Protein AF-A0A6B2SH53-F1 (afdb_monomer_lite)

Foldseek 3Di:
DDAAEEEQAPCLDDPSLVVLLVSQLVQHHYHYHDDDPVSVVVSVVNSVVNHDD

Sequence (53 aa):
MDRHTTLVTGATQGLGRGIALDLATRGHAVLLHGRDRTRLDAVAAEVRKHAPG

Radius of gyration: 10.21 Å; chains: 1; bounding box: 26×17×26 Å

Structure (mmCIF, N/CA/C/O backbone):
data_AF-A0A6B2SH53-F1
#
_entry.id   AF-A0A6B2SH53-F1
#
loop_
_atom_site.group_PDB
_atom_site.id
_atom_site.type_symbol
_atom_site.label_atom_id
_atom_site.label_alt_id
_atom_site.label_comp_id
_atom_site.label_asym_id
_atom_site.label_entity_id
_atom_site.label_seq_id
_atom_site.pdbx_PDB_ins_code
_atom_site.Cartn_x
_atom_site.Cartn_y
_atom_site.Cartn_z
_atom_site.occupancy
_atom_site.B_iso_or_equiv
_atom_site.auth_seq_id
_atom_site.auth_comp_id
_atom_site.auth_asym_id
_atom_site.auth_atom_id
_atom_site.pdbx_PDB_model_num
ATOM 1 N N . MET A 1 1 ? -17.383 7.466 12.568 1.00 54.41 1 MET A N 1
ATOM 2 C CA . MET A 1 1 ? -16.042 7.944 12.181 1.00 54.41 1 MET A CA 1
ATOM 3 C C . MET A 1 1 ? -15.934 7.787 10.684 1.00 54.41 1 MET A C 1
ATOM 5 O O . MET A 1 1 ? -16.159 6.681 10.204 1.00 54.41 1 MET A O 1
ATOM 9 N N . ASP A 1 2 ? -15.674 8.873 9.966 1.00 79.62 2 ASP A N 1
ATOM 10 C CA . ASP A 1 2 ? -15.608 8.837 8.507 1.00 79.62 2 ASP A CA 1
ATOM 11 C C . ASP A 1 2 ? -14.304 8.175 8.060 1.00 79.62 2 ASP A C 1
ATOM 13 O O . ASP A 1 2 ? -13.213 8.541 8.498 1.00 79.62 2 ASP A O 1
ATOM 17 N N . ARG A 1 3 ? -14.418 7.158 7.203 1.00 85.38 3 ARG A N 1
ATOM 18 C CA . ARG A 1 3 ? -13.264 6.478 6.614 1.00 85.38 3 ARG A CA 1
ATOM 19 C C . ARG A 1 3 ? -12.789 7.273 5.401 1.00 85.38 3 ARG A C 1
ATOM 21 O O . ARG A 1 3 ? -13.481 7.333 4.387 1.00 85.38 3 ARG A O 1
ATOM 28 N N . HIS A 1 4 ? -11.590 7.843 5.476 1.00 95.56 4 HIS A N 1
ATOM 29 C CA . HIS A 1 4 ? -10.980 8.535 4.341 1.00 95.56 4 HIS A CA 1
ATOM 30 C C . HIS A 1 4 ? -10.520 7.546 3.263 1.00 95.56 4 HIS A C 1
ATOM 32 O O . HIS A 1 4 ? -9.933 6.509 3.570 1.00 95.56 4 HIS A O 1
ATOM 38 N N . THR A 1 5 ? -10.761 7.886 1.993 1.00 97.31 5 THR A N 1
ATOM 39 C CA . THR A 1 5 ? -10.258 7.130 0.835 1.00 97.31 5 THR A CA 1
ATOM 40 C C . THR A 1 5 ? -9.117 7.897 0.174 1.00 97.31 5 THR A C 1
ATOM 42 O O . THR A 1 5 ? -9.255 9.087 -0.104 1.00 97.31 5 THR A O 1
ATOM 45 N N . THR A 1 6 ? -7.986 7.239 -0.084 1.00 98.06 6 THR A N 1
ATOM 46 C CA . THR A 1 6 ? -6.770 7.878 -0.610 1.00 98.06 6 THR A CA 1
ATOM 47 C C . THR A 1 6 ? -6.184 7.084 -1.777 1.00 98.06 6 THR A C 1
ATOM 49 O O . THR A 1 6 ? -5.958 5.883 -1.658 1.00 98.06 6 THR A O 1
ATOM 52 N N . LEU A 1 7 ? -5.901 7.755 -2.899 1.00 98.31 7 LEU A N 1
ATOM 53 C CA . LEU A 1 7 ? -5.198 7.182 -4.051 1.00 98.31 7 LEU A CA 1
ATOM 54 C C . LEU A 1 7 ? -3.697 7.465 -3.957 1.00 98.31 7 LEU A C 1
ATOM 56 O O . LEU A 1 7 ? -3.285 8.621 -3.916 1.00 98.31 7 LEU A O 1
ATOM 60 N N . VAL A 1 8 ? -2.885 6.411 -3.994 1.00 98.31 8 VAL A N 1
ATOM 61 C CA . VAL A 1 8 ? -1.424 6.504 -4.024 1.00 98.31 8 VAL A CA 1
ATOM 62 C C . VAL A 1 8 ? -0.917 6.083 -5.401 1.00 98.31 8 VAL A C 1
ATOM 64 O O . VAL A 1 8 ? -1.057 4.929 -5.813 1.00 98.31 8 VAL A O 1
ATOM 67 N N . THR A 1 9 ? -0.309 7.020 -6.126 1.00 98.06 9 THR A N 1
ATOM 68 C CA . THR A 1 9 ? 0.351 6.758 -7.410 1.00 98.06 9 THR A CA 1
ATOM 69 C C . THR A 1 9 ? 1.815 6.374 -7.193 1.00 98.06 9 THR A C 1
ATOM 71 O O . THR A 1 9 ? 2.461 6.819 -6.248 1.00 98.06 9 THR A O 1
ATOM 74 N N . GLY A 1 10 ? 2.348 5.487 -8.040 1.00 97.88 10 GLY A N 1
ATOM 75 C CA . GLY A 1 10 ? 3.704 4.961 -7.846 1.00 97.88 10 GLY A CA 1
ATOM 76 C C . GLY A 1 10 ? 3.821 4.060 -6.611 1.00 97.88 10 GLY A C 1
ATOM 77 O O . GLY A 1 10 ? 4.883 3.976 -6.001 1.00 97.88 10 GLY A O 1
ATOM 78 N N . ALA A 1 11 ? 2.737 3.374 -6.238 1.00 98.31 11 ALA A N 1
ATOM 79 C CA . ALA A 1 11 ? 2.633 2.633 -4.980 1.00 98.31 11 ALA A CA 1
ATOM 80 C C . ALA A 1 11 ? 3.426 1.313 -4.934 1.00 98.31 11 ALA A C 1
ATOM 82 O O . ALA A 1 11 ? 3.480 0.659 -3.898 1.00 98.31 11 ALA A O 1
ATOM 83 N N . THR A 1 12 ? 4.051 0.893 -6.035 1.00 97.88 12 THR A N 1
ATOM 84 C CA . THR A 1 12 ? 4.696 -0.427 -6.145 1.00 97.88 12 THR A CA 1
ATOM 85 C C . THR A 1 12 ? 6.025 -0.546 -5.389 1.00 97.88 12 THR A C 1
ATOM 87 O O . THR A 1 12 ? 6.554 -1.652 -5.284 1.00 97.88 12 THR A O 1
ATOM 90 N N . GLN A 1 13 ? 6.619 0.567 -4.934 1.00 96.94 13 GLN A N 1
ATOM 91 C CA . GLN A 1 13 ? 7.901 0.601 -4.210 1.00 96.94 13 GLN A CA 1
ATOM 92 C C . GLN A 1 13 ? 8.187 1.959 -3.560 1.00 96.94 13 GLN A C 1
ATOM 94 O O . GLN A 1 13 ? 7.441 2.920 -3.747 1.00 96.94 13 GLN A O 1
ATOM 99 N N . GLY A 1 14 ? 9.310 2.036 -2.839 1.00 97.38 14 GLY A N 1
ATOM 100 C CA . GLY A 1 14 ? 9.854 3.281 -2.305 1.00 97.38 14 GLY A CA 1
ATOM 101 C C . GLY A 1 14 ? 8.853 4.022 -1.424 1.00 97.38 14 GLY A C 1
ATOM 102 O O . GLY A 1 14 ? 8.126 3.408 -0.640 1.00 97.38 14 GLY A O 1
ATOM 103 N N . LEU A 1 15 ? 8.801 5.345 -1.586 1.00 98.12 15 LEU A N 1
ATOM 104 C CA . LEU A 1 15 ? 7.948 6.211 -0.778 1.00 98.12 15 LEU A CA 1
ATOM 105 C C . LEU A 1 15 ? 6.454 5.915 -0.973 1.00 98.12 15 LEU A C 1
ATOM 107 O O . LEU A 1 15 ? 5.721 5.871 0.007 1.00 98.12 15 LEU A O 1
ATOM 111 N N . GLY A 1 16 ? 6.012 5.641 -2.206 1.00 98.12 16 GLY A N 1
ATOM 112 C CA . GLY A 1 16 ? 4.610 5.318 -2.487 1.00 98.12 16 GLY A CA 1
ATOM 113 C C . GLY A 1 16 ? 4.135 4.084 -1.715 1.00 98.12 16 GLY A C 1
ATOM 114 O O . GLY A 1 16 ? 3.071 4.111 -1.102 1.00 98.12 16 GLY A O 1
ATOM 115 N N . ARG A 1 17 ? 4.958 3.027 -1.658 1.00 98.38 17 ARG A N 1
ATOM 116 C CA . ARG A 1 17 ? 4.667 1.848 -0.824 1.00 98.38 17 ARG A CA 1
ATOM 117 C C . ARG A 1 17 ? 4.624 2.209 0.663 1.00 98.38 17 ARG A C 1
ATOM 119 O O . ARG A 1 17 ? 3.702 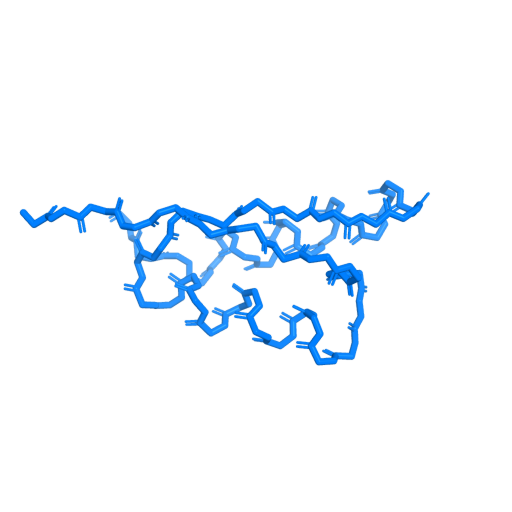1.794 1.353 1.00 98.38 17 ARG A O 1
ATOM 126 N N . GLY A 1 18 ? 5.602 2.975 1.151 1.00 98.50 18 GLY A N 1
ATOM 127 C CA . GLY A 1 18 ? 5.658 3.393 2.557 1.00 98.50 18 GLY A CA 1
ATOM 128 C C . GLY A 1 18 ? 4.422 4.186 2.989 1.00 98.50 18 GLY A C 1
ATOM 129 O O . GLY A 1 18 ? 3.810 3.858 4.001 1.00 98.50 18 GLY A O 1
ATOM 130 N N . ILE A 1 19 ? 4.005 5.161 2.177 1.00 98.38 19 ILE A N 1
ATOM 131 C CA . ILE A 1 19 ? 2.801 5.968 2.415 1.00 98.38 19 ILE A CA 1
ATOM 132 C C . ILE A 1 19 ? 1.549 5.087 2.426 1.00 98.38 19 ILE A C 1
ATOM 134 O O . ILE A 1 19 ? 0.711 5.229 3.310 1.00 98.38 19 ILE A O 1
ATOM 138 N N . ALA A 1 20 ? 1.412 4.158 1.475 1.00 98.38 20 ALA A N 1
ATOM 139 C CA . ALA A 1 20 ? 0.256 3.265 1.427 1.00 98.38 20 ALA A CA 1
ATOM 140 C C . ALA A 1 20 ? 0.115 2.407 2.696 1.00 98.38 20 ALA A C 1
ATOM 142 O O . ALA A 1 20 ? -0.997 2.222 3.187 1.00 98.38 20 ALA A O 1
ATOM 143 N N . LEU A 1 21 ? 1.232 1.909 3.2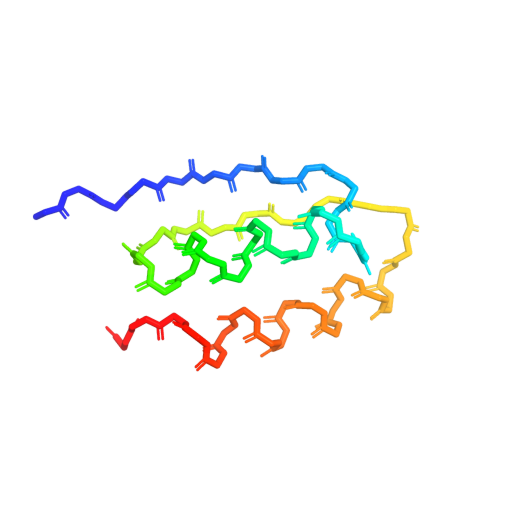36 1.00 98.19 21 LEU A N 1
ATOM 144 C CA . LEU A 1 21 ? 1.241 1.126 4.472 1.00 98.19 21 LEU A CA 1
ATOM 145 C C . LEU A 1 21 ? 0.898 1.988 5.696 1.00 98.19 21 LEU A C 1
ATOM 147 O O . LEU A 1 21 ? 0.073 1.577 6.506 1.00 98.19 21 LEU A O 1
ATOM 151 N N . ASP A 1 22 ? 1.474 3.187 5.811 1.00 98.12 22 ASP A N 1
ATOM 152 C CA . ASP A 1 22 ? 1.185 4.119 6.913 1.00 98.12 22 ASP A CA 1
ATOM 153 C C . ASP A 1 22 ? -0.271 4.615 6.902 1.00 98.12 22 ASP A C 1
ATOM 155 O O . ASP A 1 22 ? -0.908 4.726 7.944 1.00 98.12 22 ASP A O 1
ATOM 159 N N . LEU A 1 23 ? -0.857 4.863 5.731 1.00 97.06 23 LEU A N 1
ATOM 160 C CA . LEU A 1 23 ? -2.273 5.228 5.645 1.00 97.06 23 LEU A CA 1
ATOM 161 C C . LEU A 1 23 ? -3.191 4.066 6.042 1.00 97.06 23 LEU A C 1
ATOM 163 O O . LEU A 1 23 ? -4.227 4.285 6.676 1.00 97.06 23 LEU A O 1
ATOM 167 N N . ALA A 1 24 ? -2.810 2.832 5.702 1.00 96.88 24 ALA A N 1
ATOM 168 C CA . ALA A 1 24 ? -3.570 1.646 6.074 1.00 96.88 24 ALA A CA 1
ATOM 169 C C . ALA A 1 24 ? -3.648 1.478 7.598 1.00 96.88 24 ALA A C 1
ATOM 171 O O . ALA A 1 24 ? -4.743 1.268 8.117 1.00 96.88 24 ALA A O 1
ATOM 172 N N . THR A 1 25 ? -2.535 1.653 8.323 1.00 96.38 25 THR A N 1
ATOM 173 C CA . THR A 1 25 ? -2.517 1.562 9.800 1.00 96.38 25 THR A CA 1
ATOM 174 C C . THR A 1 25 ? -3.385 2.626 10.469 1.00 96.38 25 THR A C 1
ATOM 176 O O . THR A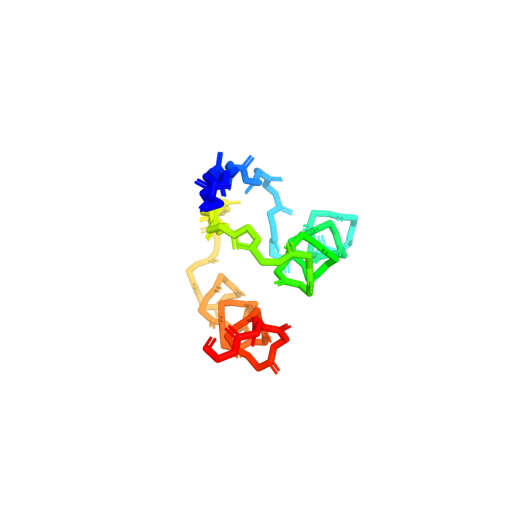 1 25 ? -3.917 2.401 11.553 1.00 96.38 25 THR A O 1
ATOM 179 N N . ARG A 1 26 ? -3.591 3.767 9.804 1.00 95.12 26 ARG A N 1
ATOM 180 C CA . ARG A 1 26 ? -4.473 4.855 10.255 1.00 95.12 26 ARG A CA 1
ATOM 181 C C . ARG A 1 26 ? -5.950 4.632 9.904 1.00 95.12 26 ARG A C 1
ATOM 183 O O . ARG A 1 26 ? -6.775 5.497 10.179 1.00 95.12 26 ARG A O 1
ATOM 190 N N . GLY A 1 27 ? -6.299 3.499 9.290 1.00 95.00 27 GLY A N 1
ATOM 191 C CA . GLY A 1 27 ? -7.679 3.136 8.956 1.00 95.00 27 GLY A CA 1
ATOM 192 C C . GLY A 1 27 ? -8.209 3.725 7.649 1.00 95.00 27 GLY A C 1
ATOM 193 O O . GLY A 1 27 ? -9.415 3.658 7.400 1.00 95.00 27 GLY A O 1
ATOM 194 N N . HIS A 1 28 ? -7.345 4.282 6.796 1.00 96.88 28 HIS A N 1
ATOM 195 C CA . HIS A 1 28 ? -7.761 4.757 5.477 1.00 96.88 28 HIS A CA 1
ATOM 196 C C . HIS A 1 28 ? -8.096 3.584 4.541 1.00 96.88 28 HIS A C 1
ATOM 198 O O . HIS A 1 28 ? -7.473 2.522 4.586 1.00 96.88 28 HIS A O 1
ATOM 204 N N . ALA A 1 29 ? -9.035 3.800 3.618 1.00 96.06 29 ALA A N 1
ATOM 205 C CA . ALA A 1 29 ? -9.165 2.974 2.422 1.00 96.06 29 ALA A CA 1
ATOM 206 C C . ALA A 1 29 ? -8.139 3.443 1.379 1.00 96.06 29 ALA A C 1
ATOM 208 O O . ALA A 1 29 ? -8.208 4.574 0.899 1.00 96.06 29 ALA A O 1
ATOM 209 N N . VAL A 1 30 ? -7.179 2.591 1.023 1.00 97.62 30 VAL A N 1
ATOM 210 C CA . VAL A 1 30 ? -6.077 2.969 0.126 1.00 97.62 30 VAL 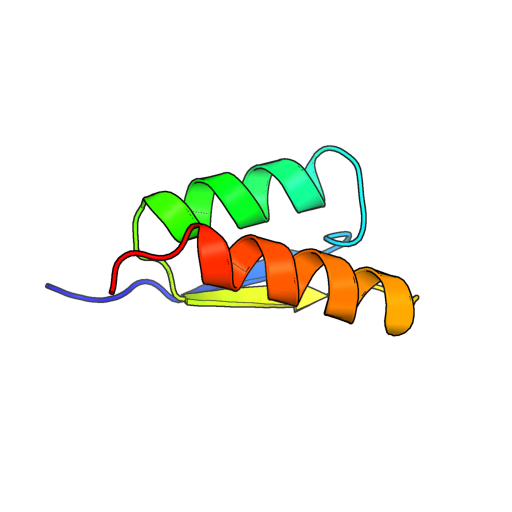A CA 1
ATOM 211 C C . VAL A 1 30 ? -6.254 2.327 -1.250 1.00 97.62 30 VAL A C 1
ATOM 213 O O . VAL A 1 30 ? -6.371 1.108 -1.367 1.00 97.62 30 VAL A O 1
ATOM 216 N N . LEU A 1 31 ? -6.236 3.147 -2.301 1.00 98.25 31 LEU A N 1
ATOM 217 C CA . LEU A 1 31 ? -6.192 2.724 -3.700 1.00 98.25 31 LEU A CA 1
ATOM 218 C C . LEU A 1 31 ? -4.747 2.805 -4.199 1.00 98.25 31 LEU A C 1
ATOM 220 O O . LEU A 1 31 ? -4.090 3.834 -4.045 1.00 98.25 31 LEU A O 1
ATOM 224 N N . LEU A 1 32 ? -4.248 1.731 -4.809 1.00 98.62 32 LEU A N 1
ATOM 225 C CA . LEU A 1 32 ? -2.863 1.638 -5.275 1.00 98.62 32 LEU A CA 1
ATOM 226 C C . LEU A 1 32 ? -2.810 1.733 -6.798 1.00 98.62 32 LEU A C 1
ATOM 228 O O . LEU A 1 32 ? -3.495 0.983 -7.491 1.00 98.62 32 LEU A O 1
ATOM 232 N N . HIS A 1 33 ? -1.961 2.615 -7.321 1.00 98.50 33 HIS A N 1
ATOM 233 C CA . HIS A 1 33 ? -1.762 2.783 -8.758 1.00 98.50 33 HIS A CA 1
ATOM 234 C C . HIS A 1 33 ? -0.288 2.643 -9.157 1.00 98.50 33 HIS A C 1
ATOM 236 O O . HIS A 1 33 ? 0.621 3.173 -8.508 1.00 98.50 33 HIS A O 1
ATOM 242 N N . GLY A 1 34 ? -0.048 1.944 -10.266 1.00 97.56 34 GLY A N 1
ATOM 243 C CA . GLY A 1 34 ? 1.272 1.642 -10.808 1.00 97.56 34 GLY A CA 1
ATOM 244 C C . GLY A 1 34 ? 1.179 0.859 -12.120 1.00 97.56 34 GLY A C 1
ATOM 245 O O . GLY A 1 34 ? 0.102 0.432 -12.520 1.00 97.56 34 GLY A O 1
ATOM 246 N N . ARG A 1 35 ? 2.320 0.682 -12.794 1.00 97.69 35 ARG A N 1
ATOM 247 C CA . ARG A 1 35 ? 2.401 0.012 -14.109 1.00 97.69 35 ARG A CA 1
ATOM 248 C C . ARG A 1 35 ? 2.528 -1.510 -14.021 1.00 97.69 35 ARG A C 1
ATOM 250 O O . ARG A 1 35 ? 2.265 -2.197 -14.996 1.00 97.69 35 ARG A O 1
ATOM 257 N N . ASP A 1 36 ? 2.960 -2.020 -12.872 1.00 98.06 36 ASP A N 1
ATOM 258 C CA . ASP A 1 36 ? 3.221 -3.441 -12.651 1.00 98.06 36 ASP A CA 1
ATOM 259 C C . ASP A 1 36 ? 2.154 -4.019 -11.722 1.00 98.06 36 AS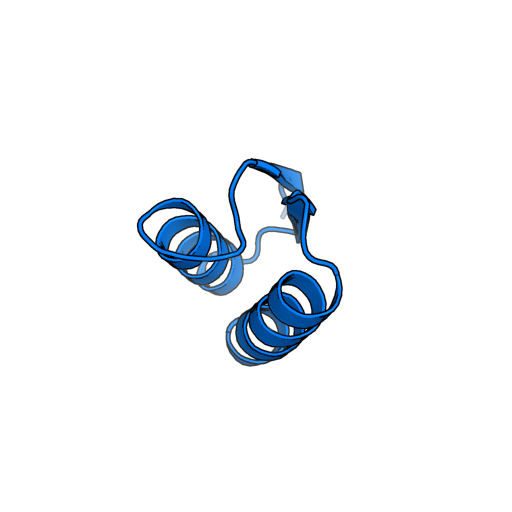P A C 1
ATOM 261 O O . ASP A 1 36 ? 2.088 -3.673 -10.537 1.00 98.06 36 ASP A O 1
ATOM 265 N N . ARG A 1 37 ? 1.306 -4.888 -12.278 1.00 97.81 37 ARG A N 1
ATOM 266 C CA . ARG A 1 37 ? 0.186 -5.481 -11.551 1.00 97.81 37 ARG A CA 1
ATOM 267 C C . ARG A 1 37 ? 0.645 -6.440 -10.455 1.00 97.81 37 ARG A C 1
ATOM 269 O O . ARG A 1 37 ? 0.139 -6.352 -9.342 1.00 97.81 37 ARG A O 1
ATOM 276 N N . THR A 1 38 ? 1.631 -7.287 -10.732 1.00 98.38 38 THR A N 1
ATOM 277 C CA . THR A 1 38 ? 2.165 -8.257 -9.766 1.00 98.38 38 THR A CA 1
ATOM 278 C C . THR A 1 38 ? 2.714 -7.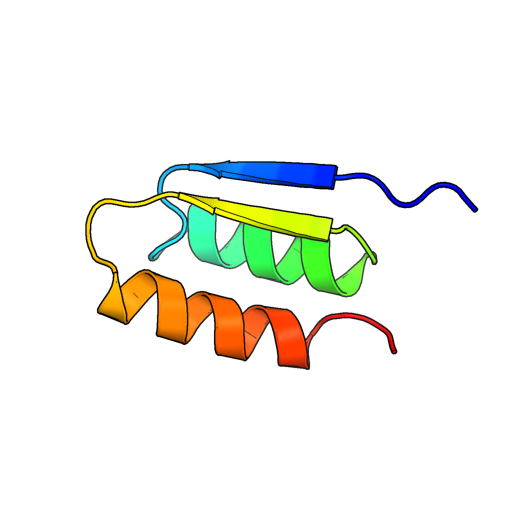549 -8.532 1.00 98.38 38 THR A C 1
ATOM 280 O O . THR A 1 38 ? 2.454 -7.949 -7.396 1.00 98.38 38 THR A O 1
ATOM 283 N N . ARG A 1 39 ? 3.430 -6.439 -8.736 1.00 98.31 39 ARG A N 1
ATOM 284 C CA . ARG A 1 39 ? 3.941 -5.624 -7.628 1.00 98.31 39 ARG A CA 1
ATOM 285 C C . ARG A 1 39 ? 2.828 -4.902 -6.874 1.00 98.31 39 ARG A C 1
ATOM 287 O O . ARG A 1 39 ? 2.917 -4.791 -5.654 1.00 98.31 39 ARG A O 1
ATOM 294 N N . LEU A 1 40 ? 1.789 -4.424 -7.563 1.00 98.44 40 LEU A N 1
ATOM 295 C CA . LEU A 1 40 ? 0.610 -3.853 -6.902 1.00 98.44 40 LEU A CA 1
ATOM 296 C C . LEU A 1 40 ? -0.095 -4.886 -6.022 1.00 98.44 40 LEU A C 1
ATOM 298 O O . LEU A 1 40 ? -0.435 -4.565 -4.889 1.00 98.44 40 LEU A O 1
ATOM 302 N N . ASP A 1 41 ? -0.277 -6.112 -6.509 1.00 98.44 41 ASP A N 1
ATOM 303 C CA . ASP A 1 41 ? -0.950 -7.174 -5.757 1.00 98.44 41 ASP A CA 1
ATOM 304 C C . ASP A 1 41 ? -0.154 -7.560 -4.498 1.00 98.44 41 ASP A C 1
ATOM 306 O O . ASP A 1 41 ? -0.745 -7.749 -3.429 1.00 98.44 41 ASP A O 1
ATOM 310 N N . ALA A 1 42 ? 1.183 -7.584 -4.586 1.00 98.38 42 ALA A N 1
ATOM 311 C CA . ALA A 1 42 ? 2.062 -7.782 -3.433 1.00 98.38 42 ALA A CA 1
ATOM 312 C C . ALA A 1 42 ? 1.897 -6.667 -2.383 1.00 98.38 42 ALA A C 1
ATOM 314 O O . ALA A 1 42 ? 1.658 -6.957 -1.210 1.00 98.38 42 ALA A O 1
ATOM 315 N N . VAL A 1 43 ? 1.939 -5.395 -2.798 1.00 98.25 43 VAL A N 1
ATOM 316 C CA . VAL A 1 43 ? 1.730 -4.260 -1.881 1.00 98.25 43 VAL A CA 1
ATOM 317 C C . VAL A 1 43 ? 0.309 -4.264 -1.312 1.00 98.25 43 VAL A C 1
ATOM 319 O O . VAL A 1 43 ? 0.127 -4.015 -0.125 1.00 98.25 43 VAL A O 1
ATOM 322 N N . ALA A 1 44 ? -0.707 -4.613 -2.103 1.00 98.31 44 ALA A N 1
ATOM 323 C CA . ALA A 1 44 ? -2.085 -4.720 -1.629 1.00 98.31 44 ALA A CA 1
ATOM 324 C C . ALA A 1 44 ? -2.237 -5.804 -0.549 1.00 98.31 44 ALA A C 1
ATOM 326 O O . ALA A 1 44 ? -2.974 -5.616 0.420 1.00 98.31 44 ALA A O 1
ATOM 327 N N . ALA A 1 45 ? -1.541 -6.935 -0.696 1.00 98.25 45 ALA A N 1
ATOM 328 C CA . ALA A 1 45 ? -1.520 -7.984 0.318 1.00 98.25 45 ALA A CA 1
ATOM 329 C C . ALA A 1 45 ? -0.863 -7.513 1.620 1.00 98.25 45 ALA A C 1
ATOM 331 O O . ALA A 1 45 ? -1.339 -7.861 2.697 1.00 98.25 45 ALA A O 1
ATOM 332 N N . GLU A 1 46 ? 0.191 -6.703 1.542 1.00 97.81 46 GLU A N 1
ATOM 333 C CA . GLU A 1 46 ? 0.814 -6.098 2.720 1.00 97.81 46 GLU A CA 1
ATOM 334 C C . GLU A 1 46 ? -0.083 -5.041 3.371 1.00 97.81 46 GLU A C 1
ATOM 336 O O . GLU A 1 46 ? -0.274 -5.086 4.583 1.00 97.81 46 GLU A O 1
ATOM 341 N N . VAL A 1 47 ? -0.693 -4.147 2.587 1.00 97.69 47 VAL A N 1
ATOM 342 C CA . VAL A 1 47 ? -1.652 -3.131 3.059 1.00 97.69 47 VAL A CA 1
ATOM 343 C C . VAL A 1 47 ? -2.785 -3.776 3.856 1.00 97.69 47 VAL A C 1
ATOM 345 O O . VAL A 1 47 ? -3.083 -3.336 4.963 1.00 97.69 47 VAL A O 1
ATOM 348 N N . ARG A 1 48 ? -3.365 -4.876 3.355 1.00 96.31 48 ARG A N 1
ATOM 349 C CA . ARG A 1 48 ? -4.426 -5.615 4.062 1.00 96.31 48 ARG A CA 1
ATOM 350 C C . ARG A 1 48 ? -3.993 -6.169 5.423 1.00 96.31 48 ARG A C 1
ATOM 352 O O . ARG A 1 48 ? -4.834 -6.279 6.301 1.00 96.31 48 ARG A O 1
ATOM 359 N N . LYS A 1 49 ? -2.711 -6.500 5.612 1.00 96.75 49 LYS A N 1
ATOM 360 C CA . LYS A 1 49 ? -2.180 -6.963 6.910 1.00 96.75 49 LYS A CA 1
ATOM 361 C C . LYS A 1 49 ? -2.016 -5.831 7.929 1.00 96.75 49 LYS A C 1
ATOM 363 O O . LYS A 1 49 ? -1.913 -6.115 9.114 1.00 96.75 49 LYS A O 1
ATOM 368 N N . HIS A 1 50 ? -1.944 -4.583 7.466 1.00 93.69 50 HIS A N 1
ATOM 369 C CA . HIS A 1 50 ? -1.718 -3.399 8.301 1.00 93.69 50 HIS A CA 1
ATOM 370 C C . HIS A 1 50 ? -2.998 -2.601 8.567 1.00 93.69 50 HIS A C 1
ATOM 372 O O . HIS A 1 50 ? -3.000 -1.740 9.443 1.00 93.69 50 HIS A O 1
ATOM 378 N N . ALA A 1 51 ? -4.069 -2.860 7.816 1.00 89.81 51 ALA A N 1
ATOM 379 C CA . ALA A 1 51 ? -5.354 -2.221 8.042 1.00 89.81 51 ALA A CA 1
ATOM 380 C C . ALA A 1 51 ? -5.970 -2.701 9.373 1.00 89.81 51 ALA A C 1
ATOM 382 O O . ALA A 1 51 ? -5.937 -3.903 9.650 1.00 89.81 51 ALA A O 1
ATOM 383 N N . PRO A 1 52 ? -6.551 -1.800 10.187 1.00 83.81 52 PRO A N 1
ATOM 384 C CA . PRO A 1 52 ? -7.359 -2.207 11.328 1.00 83.81 52 PRO A CA 1
ATOM 385 C C . PRO A 1 52 ? -8.579 -3.008 10.842 1.00 83.81 52 PRO A C 1
ATOM 387 O O . PRO A 1 52 ? -9.118 -2.718 9.766 1.00 83.81 52 PRO A O 1
ATOM 390 N N . GLY A 1 53 ? -8.950 -4.030 11.624 1.00 71.44 53 GLY A N 1
ATOM 391 C CA . GLY A 1 53 ? -10.073 -4.937 11.350 1.00 71.44 53 GLY A CA 1
ATOM 392 C C . GLY A 1 53 ? -11.418 -4.240 11.189 1.00 71.44 53 GLY A C 1
ATOM 393 O O . GLY A 1 53 ? -11.587 -3.121 11.724 1.00 71.44 53 GLY A O 1
#

pLDDT: mean 95.3, std 7.58, range [54.41, 98.62]

Secondary structure (DSSP, 8-state):
----EEEEETTTSHHHHHHHHHHHHTT-EEEEE-S-HHHHHHHHHHHHHHS--